Protein AF-A0A496TGU7-F1 (afdb_monomer)

pLDDT: mean 95.21, std 5.96, range [61.34, 98.5]

Solvent-accessible surface area (backbone atoms only — not comparable to full-atom values): 3128 Å² total; per-residue (Å²): 132,66,93,47,75,67,54,31,45,55,48,14,66,77,69,76,48,78,38,97,70,44,73,72,63,54,47,52,58,54,49,52,55,50,39,52,56,50,22,68,77,65,78,43,89,68,67,80,82,123

Radius of gyration: 15.65 Å; Cα contacts (8 Å, |Δi|>4): 24; chains: 1; bounding box: 34×17×39 Å

Secondary structure (DSSP, 8-state):
--SSHHHHHHHHHHHTS--SS-HHHHHHHHHHHHHHHHHHHHTSPPPSP-

Sequence (50 aa):
WPTNVVEDMIGALRENREPLINGSEGRKSLELVKAIYESDRTEKVMKLPL

Foldseek 3Di:
DAPDQVRQVVVCVVVVHAGPAHPVNVVVVVQVVVQVVVCVVPVDHDDPPD

Structure (mmCIF, N/CA/C/O backbone):
data_AF-A0A496TGU7-F1
#
_entry.id   AF-A0A496TGU7-F1
#
loop_
_atom_site.group_PDB
_atom_site.id
_atom_site.type_symbol
_atom_site.label_atom_id
_atom_site.label_alt_id
_atom_site.label_comp_id
_atom_site.label_asym_id
_atom_site.label_entity_id
_atom_site.label_seq_id
_atom_site.pdbx_PDB_ins_code
_atom_site.Cartn_x
_atom_site.Cartn_y
_atom_site.Cartn_z
_atom_site.occupancy
_atom_site.B_iso_or_equiv
_atom_site.auth_seq_id
_atom_site.auth_comp_id
_atom_site.auth_asym_id
_atom_site.auth_atom_id
_atom_site.pdbx_PDB_model_num
ATOM 1 N N . TRP A 1 1 ? 18.139 3.071 -9.949 1.00 61.34 1 TRP A N 1
ATOM 2 C CA . TRP A 1 1 ? 17.010 3.303 -9.031 1.00 61.34 1 TRP A CA 1
ATOM 3 C C . TRP A 1 1 ? 16.063 4.299 -9.680 1.00 61.34 1 TRP A C 1
ATOM 5 O O . TRP A 1 1 ? 16.577 5.290 -10.190 1.00 61.34 1 TRP A O 1
ATOM 15 N N . PRO A 1 2 ? 14.749 4.021 -9.745 1.00 77.75 2 PRO A N 1
ATOM 16 C CA . PRO A 1 2 ? 13.768 4.940 -10.327 1.00 77.75 2 PRO A CA 1
ATOM 17 C C . PRO A 1 2 ? 13.643 6.207 -9.470 1.00 77.75 2 PRO A C 1
ATOM 19 O O . PRO A 1 2 ? 13.758 6.130 -8.246 1.00 77.75 2 PRO A O 1
ATOM 22 N N . THR A 1 3 ? 13.418 7.369 -10.088 1.00 87.31 3 THR A N 1
ATOM 23 C CA . THR A 1 3 ? 13.289 8.646 -9.365 1.00 87.31 3 THR A CA 1
ATOM 24 C C . THR A 1 3 ? 11.899 8.807 -8.738 1.00 87.31 3 THR A C 1
ATOM 26 O O . THR A 1 3 ? 11.751 9.525 -7.751 1.00 87.31 3 THR A O 1
ATOM 29 N N . ASN A 1 4 ? 10.876 8.118 -9.260 1.00 94.69 4 ASN A N 1
ATOM 30 C CA . ASN A 1 4 ? 9.515 8.099 -8.712 1.00 94.69 4 ASN A CA 1
ATOM 31 C C . ASN A 1 4 ? 8.742 6.813 -9.090 1.00 94.69 4 ASN A C 1
ATOM 33 O O . ASN A 1 4 ? 9.224 5.971 -9.847 1.00 94.69 4 ASN A O 1
ATOM 37 N N . VAL A 1 5 ? 7.513 6.680 -8.576 1.00 94.56 5 VAL A N 1
ATOM 38 C CA . VAL A 1 5 ? 6.647 5.497 -8.773 1.00 94.56 5 VAL A CA 1
ATOM 39 C C . VAL A 1 5 ? 6.193 5.281 -10.221 1.00 94.56 5 VAL A C 1
ATOM 41 O O . VAL A 1 5 ? 5.958 4.146 -10.625 1.00 94.56 5 VAL A O 1
ATOM 44 N N . VAL A 1 6 ? 6.079 6.350 -11.016 1.00 96.25 6 VAL A N 1
ATOM 45 C CA . VAL A 1 6 ? 5.672 6.252 -12.426 1.00 96.25 6 VAL A CA 1
ATOM 46 C C . VAL A 1 6 ? 6.814 5.662 -13.247 1.00 96.25 6 VAL A C 1
ATOM 48 O O . VAL A 1 6 ? 6.599 4.750 -14.042 1.00 96.25 6 VAL A O 1
ATOM 51 N N . GLU A 1 7 ? 8.037 6.136 -13.020 1.00 97.06 7 GLU A N 1
ATOM 52 C CA . GLU A 1 7 ? 9.233 5.592 -13.666 1.00 97.06 7 GLU A CA 1
ATOM 53 C C . GLU A 1 7 ? 9.479 4.131 -13.297 1.00 97.06 7 GLU A C 1
ATOM 55 O O . GLU A 1 7 ? 9.838 3.341 -14.170 1.00 97.06 7 GLU A O 1
ATOM 60 N N . ASP A 1 8 ? 9.252 3.755 -12.035 1.00 96.88 8 ASP A N 1
ATOM 61 C CA . ASP A 1 8 ? 9.360 2.357 -11.624 1.00 96.88 8 ASP A CA 1
ATOM 62 C C . ASP A 1 8 ? 8.364 1.463 -12.368 1.00 96.88 8 ASP A C 1
ATOM 64 O O . ASP A 1 8 ? 8.767 0.448 -12.931 1.00 96.88 8 ASP A O 1
ATOM 68 N N . MET A 1 9 ? 7.091 1.868 -12.439 1.00 96.31 9 MET A N 1
ATOM 69 C CA . MET A 1 9 ? 6.070 1.124 -13.180 1.00 96.31 9 MET A CA 1
ATOM 70 C C . MET A 1 9 ? 6.416 0.990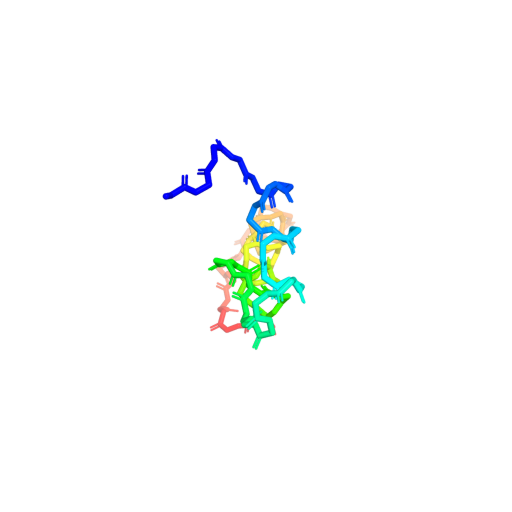 -14.666 1.00 96.31 9 MET A C 1
ATOM 72 O O . MET A 1 9 ? 6.281 -0.091 -15.237 1.00 96.31 9 MET A O 1
ATOM 76 N N . ILE A 1 10 ? 6.898 2.061 -15.305 1.00 96.88 10 ILE A N 1
ATOM 77 C CA . ILE A 1 10 ? 7.330 2.007 -16.710 1.00 96.88 10 ILE A CA 1
ATOM 78 C C . ILE A 1 10 ? 8.511 1.038 -16.878 1.00 96.88 10 ILE A C 1
ATOM 80 O O . ILE A 1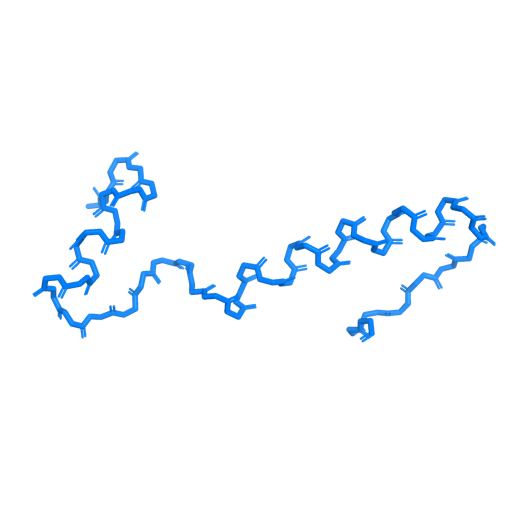 10 ? 8.534 0.262 -17.835 1.00 96.88 10 ILE A O 1
ATOM 84 N N . GLY A 1 11 ? 9.486 1.066 -15.965 1.00 97.44 11 GLY A N 1
ATOM 85 C CA . GLY A 1 11 ? 10.619 0.138 -15.968 1.00 97.44 11 GLY A CA 1
ATOM 86 C C . GLY A 1 11 ? 10.184 -1.314 -15.779 1.00 97.44 11 GLY A C 1
ATOM 87 O O . GLY A 1 11 ? 10.603 -2.181 -16.541 1.00 97.44 11 GLY A O 1
ATOM 88 N N . ALA A 1 12 ? 9.275 -1.563 -14.836 1.00 97.06 12 ALA A N 1
ATOM 89 C CA . ALA A 1 12 ? 8.719 -2.880 -14.551 1.00 97.06 12 ALA A CA 1
ATOM 90 C C . ALA A 1 12 ? 8.076 -3.524 -15.789 1.00 97.06 12 ALA A C 1
ATOM 92 O O . ALA A 1 12 ? 8.348 -4.684 -16.098 1.00 97.06 12 ALA A O 1
ATOM 93 N N . LEU A 1 13 ? 7.313 -2.739 -16.560 1.00 97.00 13 LEU A N 1
ATOM 94 C CA . LEU A 1 13 ? 6.717 -3.187 -17.821 1.00 97.00 13 LEU A CA 1
ATOM 95 C C . LEU A 1 13 ? 7.770 -3.538 -18.881 1.00 97.00 13 LEU A C 1
ATOM 97 O O . LEU A 1 13 ? 7.637 -4.546 -19.569 1.00 97.00 13 LEU A O 1
ATOM 101 N N . ARG A 1 14 ? 8.815 -2.713 -19.027 1.00 98.00 14 ARG A N 1
ATOM 102 C CA . ARG A 1 14 ? 9.876 -2.925 -20.030 1.00 98.00 14 ARG A CA 1
ATOM 103 C C . ARG A 1 14 ? 10.750 -4.134 -19.716 1.00 98.00 14 ARG A C 1
ATOM 105 O O . ARG A 1 14 ? 11.181 -4.828 -20.628 1.00 98.00 14 ARG A O 1
ATOM 112 N N . GLU A 1 15 ? 11.024 -4.353 -18.437 1.00 97.69 15 GLU A N 1
ATOM 113 C CA . GLU A 1 15 ? 11.911 -5.408 -17.941 1.00 97.69 15 GLU A CA 1
ATOM 114 C C . GLU A 1 15 ? 11.159 -6.707 -17.610 1.00 97.69 15 GLU A C 1
ATOM 116 O O . GLU A 1 15 ? 11.786 -7.690 -17.226 1.00 97.69 15 GLU A O 1
ATOM 121 N N . ASN A 1 16 ? 9.828 -6.724 -17.765 1.00 97.12 16 ASN A N 1
ATOM 122 C CA . ASN A 1 16 ? 8.954 -7.839 -17.393 1.00 97.12 16 ASN A CA 1
ATOM 123 C C . ASN A 1 16 ? 9.203 -8.325 -15.951 1.00 97.12 16 ASN A C 1
ATOM 125 O O . ASN A 1 16 ? 9.367 -9.519 -15.689 1.00 97.12 16 ASN A O 1
ATOM 129 N N . ARG A 1 17 ? 9.255 -7.372 -15.017 1.00 96.69 17 ARG A N 1
ATOM 130 C CA . ARG A 1 17 ? 9.377 -7.610 -13.574 1.00 96.69 17 ARG A CA 1
ATOM 131 C C . ARG A 1 17 ? 8.199 -6.985 -12.838 1.00 96.69 17 ARG A C 1
ATOM 133 O O . ARG A 1 17 ? 7.493 -6.138 -13.377 1.00 96.69 17 ARG A O 1
ATOM 140 N N . GLU A 1 18 ? 8.039 -7.340 -11.572 1.00 96.44 18 GLU A N 1
ATOM 141 C CA . GLU A 1 18 ? 7.124 -6.620 -10.689 1.00 96.44 18 GLU A CA 1
ATOM 142 C C . GLU A 1 18 ? 7.630 -5.183 -10.431 1.00 96.44 18 GLU A C 1
ATOM 144 O O . GLU A 1 18 ? 8.849 -4.952 -10.348 1.00 96.44 18 GLU A O 1
ATOM 149 N N . PRO A 1 19 ? 6.722 -4.200 -10.291 1.00 95.81 19 PRO A N 1
ATOM 150 C CA . PRO A 1 19 ? 7.078 -2.899 -9.737 1.00 95.81 19 PRO A CA 1
ATOM 151 C C . PRO A 1 19 ? 7.515 -3.045 -8.273 1.00 95.81 19 PRO A C 1
ATOM 153 O O . PRO A 1 19 ? 7.222 -4.043 -7.614 1.00 95.81 19 PRO A O 1
ATOM 156 N N . LEU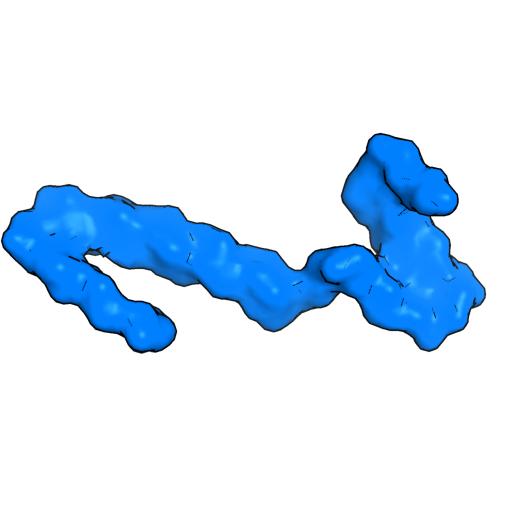 A 1 20 ? 8.180 -2.020 -7.741 1.00 94.31 20 LEU A N 1
ATOM 157 C CA . LEU A 1 20 ? 8.612 -1.933 -6.344 1.00 94.31 20 LEU A CA 1
ATOM 158 C C . LEU A 1 20 ? 7.468 -2.225 -5.370 1.00 94.31 20 LEU A C 1
ATOM 160 O O . LEU A 1 20 ? 7.691 -2.852 -4.339 1.00 94.31 20 LEU A O 1
ATOM 164 N N . ILE A 1 21 ? 6.256 -1.774 -5.702 1.00 94.06 21 ILE A N 1
ATOM 165 C CA . ILE A 1 21 ? 5.036 -2.054 -4.948 1.00 94.06 21 ILE A CA 1
ATOM 166 C C . ILE A 1 21 ? 3.980 -2.566 -5.918 1.00 94.06 21 ILE A C 1
ATOM 168 O O . ILE A 1 21 ? 3.455 -1.822 -6.746 1.00 94.06 21 ILE A O 1
ATOM 172 N N . ASN A 1 22 ? 3.651 -3.847 -5.796 1.00 94.88 22 ASN A N 1
ATOM 173 C CA . ASN A 1 22 ? 2.576 -4.452 -6.565 1.00 94.88 22 ASN A CA 1
ATOM 174 C C . ASN A 1 22 ? 1.199 -4.170 -5.942 1.00 94.88 22 ASN A C 1
ATOM 176 O O . ASN A 1 22 ? 1.068 -3.660 -4.825 1.00 94.88 22 ASN A O 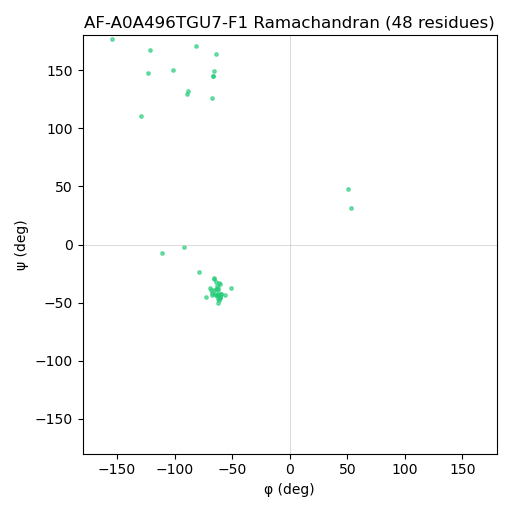1
ATOM 180 N N . GLY A 1 23 ? 0.139 -4.526 -6.668 1.00 93.44 23 GLY A N 1
ATOM 181 C CA . GLY A 1 23 ? -1.231 -4.245 -6.237 1.00 93.44 23 GLY A CA 1
ATOM 182 C C . GLY A 1 23 ? -1.623 -4.909 -4.910 1.00 93.44 23 GLY A C 1
ATOM 183 O O . GLY A 1 23 ? -2.406 -4.333 -4.157 1.00 93.44 23 GLY A O 1
ATOM 184 N N . SER A 1 24 ? -1.095 -6.098 -4.597 1.00 95.31 24 SER A N 1
ATOM 185 C CA . SER A 1 24 ? -1.343 -6.760 -3.306 1.00 95.31 24 SER A CA 1
ATOM 186 C C . SER A 1 24 ? -0.708 -6.018 -2.137 1.00 95.31 24 SER A C 1
ATOM 188 O O . SER A 1 24 ? -1.381 -5.825 -1.127 1.00 95.31 24 SER A O 1
ATOM 190 N N . GLU A 1 25 ? 0.537 -5.561 -2.277 1.00 95.19 25 GLU A N 1
ATOM 191 C CA . GLU A 1 25 ? 1.199 -4.777 -1.232 1.00 95.19 25 GLU A CA 1
ATOM 192 C C . GLU A 1 25 ? 0.532 -3.407 -1.067 1.00 95.19 25 GLU A C 1
ATOM 194 O O . GLU A 1 25 ? 0.235 -3.002 0.055 1.00 95.19 25 GLU A O 1
ATOM 199 N N . GLY A 1 26 ? 0.168 -2.740 -2.169 1.00 94.69 26 GLY A N 1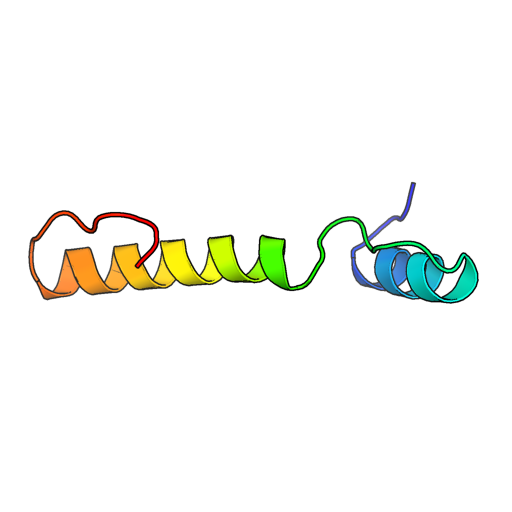
ATOM 200 C CA . GLY A 1 26 ? -0.554 -1.464 -2.115 1.00 94.69 26 GLY A CA 1
ATOM 201 C C . GLY A 1 26 ? -1.918 -1.555 -1.413 1.00 94.69 26 GLY A C 1
ATOM 202 O O . GLY A 1 26 ? -2.318 -0.630 -0.703 1.00 94.69 26 GLY A O 1
ATOM 203 N N . ARG A 1 27 ? -2.627 -2.688 -1.541 1.00 96.44 27 ARG A N 1
ATOM 204 C CA . ARG A 1 27 ? -3.912 -2.905 -0.850 1.00 96.44 27 ARG A CA 1
ATOM 205 C C . ARG A 1 27 ? -3.780 -2.940 0.673 1.00 96.44 27 ARG A C 1
ATOM 207 O O . ARG A 1 27 ? -4.696 -2.464 1.338 1.00 96.44 27 ARG A O 1
ATOM 214 N N . LYS A 1 28 ? -2.661 -3.422 1.223 1.00 96.44 28 LYS A N 1
ATOM 215 C CA . LYS A 1 28 ? -2.439 -3.469 2.681 1.00 96.44 28 LYS A CA 1
ATOM 216 C C . LYS A 1 28 ? -2.429 -2.070 3.304 1.00 96.44 28 LYS A C 1
ATOM 218 O O . LYS A 1 28 ? -2.975 -1.870 4.384 1.00 96.44 28 LYS A O 1
ATOM 223 N N . SER A 1 29 ? -1.865 -1.077 2.610 1.00 96.00 29 SER A N 1
ATOM 224 C CA . SER A 1 29 ? -1.894 0.317 3.074 1.00 96.00 29 SER A CA 1
ATOM 225 C C . SER A 1 29 ? -3.318 0.873 3.121 1.00 96.00 29 SER A C 1
ATOM 227 O O . SER A 1 29 ? -3.694 1.519 4.096 1.00 96.00 29 SER A O 1
ATOM 229 N N . LEU A 1 30 ? -4.131 0.594 2.096 1.00 96.56 30 LEU A N 1
ATOM 230 C CA . LEU A 1 30 ? -5.532 1.025 2.069 1.00 96.56 30 LEU A CA 1
ATOM 231 C C . LEU A 1 30 ? -6.357 0.343 3.166 1.00 96.56 30 LEU A C 1
ATOM 233 O O . LEU A 1 30 ? -7.211 0.970 3.786 1.00 96.56 30 LEU A O 1
ATOM 237 N N . GLU A 1 31 ? -6.095 -0.935 3.414 1.00 97.69 31 GLU A N 1
ATOM 238 C CA . GLU A 1 31 ? -6.723 -1.703 4.482 1.00 97.69 31 GLU A CA 1
ATOM 239 C C . GLU A 1 31 ? -6.441 -1.101 5.864 1.00 97.69 31 GLU A C 1
ATOM 241 O O . GLU A 1 31 ? -7.370 -0.889 6.641 1.00 97.69 31 GLU A O 1
ATOM 246 N N . LEU A 1 32 ? -5.188 -0.723 6.130 1.00 97.75 32 LEU A N 1
ATOM 247 C CA . LEU A 1 32 ? -4.808 -0.039 7.363 1.00 97.75 32 LEU A CA 1
ATOM 248 C C . LEU A 1 32 ? -5.542 1.301 7.525 1.00 97.75 32 LEU A C 1
ATOM 250 O O . LEU A 1 32 ? -6.094 1.572 8.589 1.00 97.75 32 LEU A O 1
ATOM 254 N N . VAL A 1 33 ? -5.599 2.123 6.470 1.00 98.19 33 VAL A N 1
ATOM 255 C CA . VAL A 1 33 ? -6.326 3.406 6.498 1.00 98.19 33 VAL A CA 1
ATOM 256 C C . VAL A 1 33 ? -7.812 3.185 6.794 1.00 98.19 33 VAL A C 1
ATOM 258 O O . VAL A 1 33 ? -8.389 3.888 7.621 1.00 98.19 33 VAL A O 1
ATOM 261 N N . LYS A 1 34 ? -8.430 2.171 6.179 1.00 98.12 34 LYS A N 1
ATOM 262 C CA . LYS A 1 34 ? -9.820 1.796 6.472 1.00 98.12 34 LYS A CA 1
ATOM 263 C C . LYS A 1 34 ? -10.005 1.365 7.926 1.00 98.12 34 LYS A C 1
ATOM 265 O O . LYS A 1 34 ? -10.978 1.777 8.548 1.00 98.12 34 LYS A O 1
ATOM 270 N N . ALA A 1 35 ? -9.087 0.567 8.467 1.00 98.38 35 ALA A N 1
ATOM 271 C CA . ALA A 1 35 ? -9.139 0.115 9.852 1.00 98.38 35 A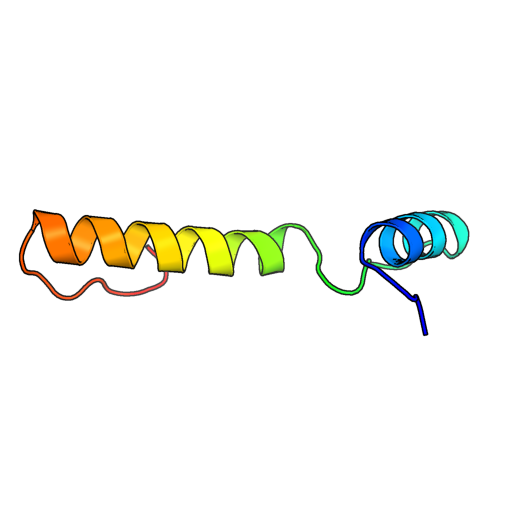LA A CA 1
ATOM 272 C C . ALA A 1 35 ? -9.036 1.283 10.846 1.00 98.38 35 ALA A C 1
ATOM 274 O O . ALA A 1 35 ? -9.720 1.275 11.864 1.00 98.38 35 ALA A O 1
ATOM 275 N N . ILE A 1 36 ? -8.244 2.314 10.536 1.00 98.25 36 ILE A N 1
ATOM 276 C CA . ILE A 1 36 ? -8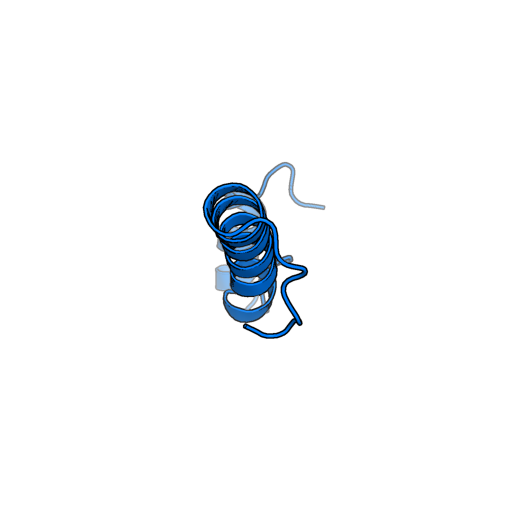.156 3.532 11.356 1.00 98.25 36 ILE A CA 1
ATOM 277 C C . ILE A 1 36 ? -9.512 4.246 11.410 1.00 98.25 36 ILE A C 1
ATOM 279 O O . ILE A 1 36 ? -10.011 4.523 12.499 1.00 98.25 36 ILE A O 1
ATOM 283 N N . TYR A 1 37 ? -10.140 4.492 10.255 1.00 98.19 37 TYR A N 1
ATOM 284 C CA . TYR A 1 37 ? -11.456 5.142 10.212 1.00 98.19 37 TYR A CA 1
ATOM 285 C C . TYR A 1 37 ? -12.552 4.305 10.884 1.00 98.19 37 TYR A C 1
ATOM 287 O O . TYR A 1 37 ? -13.421 4.848 11.560 1.00 98.19 37 TYR A O 1
ATOM 295 N N . GLU A 1 38 ? -12.515 2.981 10.726 1.00 98.06 38 GLU A N 1
ATOM 296 C CA . GLU A 1 38 ? -13.471 2.087 11.383 1.00 98.06 38 GLU A CA 1
ATOM 297 C C . GLU A 1 38 ? -13.272 2.045 12.904 1.00 98.06 38 GLU A C 1
ATOM 299 O O . GLU A 1 38 ? -14.249 2.045 13.654 1.00 98.06 38 GLU A O 1
ATOM 304 N N . SER A 1 39 ? -12.019 2.054 13.366 1.00 98.50 39 SER A N 1
ATOM 305 C CA . SER A 1 39 ? -11.675 2.138 14.786 1.00 98.50 39 SER A CA 1
ATOM 306 C C . SER A 1 39 ? -12.194 3.427 15.413 1.00 98.50 39 SER A C 1
ATOM 308 O O . SER A 1 39 ? -12.775 3.366 16.490 1.00 98.50 39 SER A O 1
ATOM 310 N N . ASP A 1 40 ? -12.010 4.570 14.748 1.00 98.38 40 ASP A N 1
ATOM 311 C CA . ASP A 1 40 ? -12.501 5.874 15.213 1.00 98.38 40 ASP A CA 1
ATOM 312 C C . ASP A 1 40 ? -14.034 5.890 15.306 1.00 98.38 40 ASP A C 1
ATOM 314 O O . ASP A 1 40 ? -14.606 6.221 16.340 1.00 98.38 40 ASP A O 1
ATOM 318 N N . ARG A 1 41 ? -14.716 5.400 14.26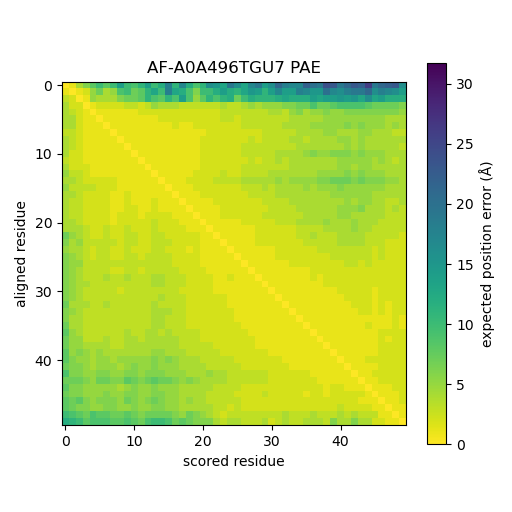3 1.00 98.12 41 ARG A N 1
ATOM 319 C CA . ARG A 1 41 ? -16.184 5.361 14.207 1.00 98.12 41 ARG A CA 1
ATOM 320 C C . ARG A 1 41 ? -16.823 4.432 15.243 1.00 98.12 41 ARG A C 1
ATOM 322 O O . ARG A 1 41 ? -17.981 4.633 15.605 1.00 98.12 41 ARG A O 1
ATOM 329 N N . THR A 1 42 ? -16.133 3.362 15.637 1.00 98.06 42 THR A N 1
ATOM 330 C CA . THR A 1 42 ? -16.701 2.303 16.491 1.00 98.06 42 THR A CA 1
ATOM 331 C C . THR A 1 42 ? -16.117 2.245 17.895 1.00 98.06 42 THR A C 1
ATOM 333 O O . THR A 1 42 ? -16.623 1.464 18.702 1.00 98.06 42 THR A O 1
ATOM 336 N N . GLU A 1 43 ? -15.069 3.024 18.174 1.00 97.94 43 GLU A N 1
ATOM 337 C CA . GLU A 1 43 ? -14.269 2.978 19.405 1.00 97.94 43 GLU A CA 1
ATOM 338 C C . GLU A 1 43 ? -13.730 1.567 19.729 1.00 97.94 43 GLU A C 1
ATOM 340 O O . GLU A 1 43 ? -13.583 1.177 20.889 1.00 97.94 43 GLU A O 1
ATOM 345 N N . LYS A 1 44 ? -13.442 0.758 18.698 1.00 97.94 44 LYS A N 1
ATOM 346 C CA . LYS A 1 44 ? -12.970 -0.631 18.839 1.00 97.94 44 LYS A CA 1
ATOM 347 C C . LYS A 1 44 ? -11.635 -0.853 18.146 1.00 97.94 44 LYS A C 1
ATOM 349 O O . LYS A 1 44 ? -11.376 -0.312 17.080 1.00 97.94 44 LYS A O 1
ATOM 354 N N . VAL A 1 45 ? -10.829 -1.752 18.709 1.00 97.25 45 VAL A N 1
ATOM 355 C CA . VAL A 1 45 ? -9.602 -2.240 18.065 1.00 97.25 45 VAL A CA 1
ATOM 356 C C . VAL A 1 45 ? -9.962 -3.070 16.831 1.00 97.25 45 VAL A C 1
ATOM 358 O O . VAL A 1 45 ? -10.716 -4.039 16.930 1.00 97.25 45 VAL A O 1
ATOM 361 N N . MET A 1 46 ? -9.388 -2.717 15.680 1.00 97.81 46 MET A N 1
ATOM 362 C CA . MET A 1 46 ? -9.527 -3.478 14.437 1.00 97.81 46 MET A CA 1
ATOM 363 C C . MET A 1 46 ? -8.437 -4.548 14.332 1.00 97.81 46 MET A C 1
ATOM 365 O O . MET A 1 46 ? -7.251 -4.255 14.484 1.00 97.81 46 MET A O 1
ATOM 369 N N . LYS A 1 47 ? -8.828 -5.797 14.056 1.00 96.88 47 LYS A N 1
ATOM 370 C CA . LYS A 1 47 ? -7.888 -6.888 13.768 1.00 96.88 47 LYS A CA 1
ATOM 371 C C . LYS A 1 47 ? -7.593 -6.909 12.271 1.00 96.88 47 LYS A C 1
ATOM 373 O O . LYS A 1 47 ? -8.525 -6.874 11.480 1.00 96.88 47 LYS A O 1
ATOM 378 N N . LEU A 1 48 ? -6.311 -6.997 11.919 1.00 95.25 48 LEU A N 1
ATOM 379 C CA . LEU A 1 48 ? -5.863 -7.178 10.540 1.00 95.25 48 LEU A CA 1
ATOM 380 C C . LEU A 1 48 ? -5.468 -8.655 10.269 1.00 95.25 48 LEU A C 1
ATOM 382 O O . LEU A 1 48 ? -4.991 -9.326 11.194 1.00 95.25 48 LEU A O 1
ATOM 386 N N . PRO A 1 49 ? -5.619 -9.160 9.030 1.00 93.06 49 PRO A N 1
ATOM 387 C CA . PRO A 1 49 ? -6.274 -8.461 7.935 1.00 93.06 49 PRO A CA 1
ATOM 388 C C . PRO A 1 49 ? -7.774 -8.251 8.201 1.00 93.06 49 PRO A C 1
ATO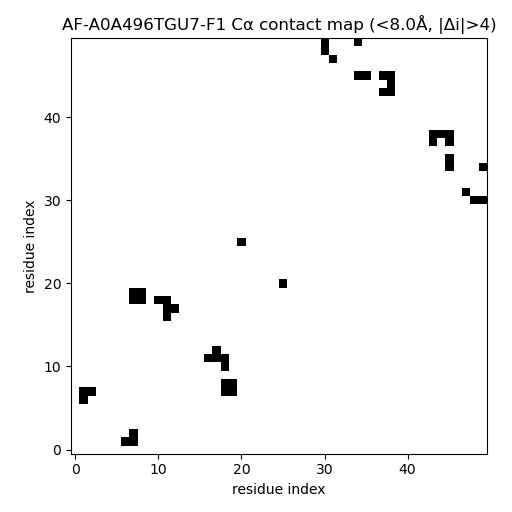M 390 O O . PRO A 1 49 ? -8.361 -9.044 8.943 1.00 93.06 49 PRO A O 1
ATOM 393 N N . LEU A 1 50 ? -8.339 -7.159 7.672 1.00 87.06 50 LEU A N 1
ATOM 394 C CA . LEU A 1 50 ? -9.778 -6.857 7.775 1.00 87.06 50 LEU A CA 1
ATOM 395 C C . LEU A 1 50 ? -10.654 -7.991 7.223 1.00 87.06 50 LEU A C 1
ATOM 397 O O . LEU A 1 50 ? -10.244 -8.644 6.235 1.00 87.06 50 LEU A O 1
#

Mean predicted aligned error: 3.38 Å